Protein AF-A0A0S9MUI8-F1 (afdb_monomer_lite)

Foldseek 3Di:
DFPWAKKWAQDQDDQDPNGRIDIDTDGNVCVVVVVVVHIHRDHVVRRVVVVDPDPDPDDPPPPPPCDLVNLVVLCVVVVHDDDPVQDPVNSVVVSVVVVVD

Sequence (101 aa):
MDNATMLYRPGSMDMLHGFMVDWQIVDGHEVEAALADGWFLTPTEAAESLKVVPPVTEVPADDAPVTRVELETKAKELGMKFDGRTTDKKLGELIAAKLAG

Radius of gyration: 23.51 Å; chains: 1; bounding box: 56×21×60 Å

Structure (mmCIF, N/CA/C/O backbone):
data_AF-A0A0S9MUI8-F1
#
_entry.id   AF-A0A0S9MUI8-F1
#
loop_
_atom_site.group_PDB
_atom_site.id
_atom_site.type_symbol
_atom_site.label_atom_id
_atom_site.label_alt_id
_atom_site.label_comp_id
_atom_site.label_asym_id
_atom_site.label_entity_id
_atom_site.label_seq_id
_atom_site.pdbx_PDB_ins_code
_atom_site.Cartn_x
_atom_site.Cartn_y
_atom_site.Cartn_z
_atom_site.occupancy
_atom_site.B_iso_or_equiv
_atom_site.auth_seq_id
_atom_site.auth_comp_id
_atom_site.auth_asym_id
_atom_site.auth_atom_id
_atom_site.pdbx_PDB_model_num
ATOM 1 N N . MET A 1 1 ? 2.556 5.622 -30.721 1.00 51.31 1 MET A N 1
ATOM 2 C CA . MET A 1 1 ? 3.645 4.716 -30.331 1.00 51.31 1 MET A CA 1
ATOM 3 C C . MET A 1 1 ? 3.475 4.489 -28.853 1.00 51.31 1 MET A C 1
ATOM 5 O O . MET A 1 1 ? 3.588 5.454 -28.105 1.00 51.31 1 MET A O 1
ATOM 9 N N . ASP A 1 2 ? 3.112 3.282 -28.451 1.00 66.06 2 ASP A N 1
ATOM 10 C CA . ASP A 1 2 ? 3.208 2.893 -27.053 1.00 66.06 2 ASP A CA 1
ATOM 11 C C . ASP A 1 2 ? 4.688 2.956 -26.669 1.00 66.06 2 ASP A C 1
ATOM 13 O O . ASP A 1 2 ? 5.560 2.491 -27.407 1.00 66.06 2 ASP A O 1
ATOM 17 N N . ASN A 1 3 ? 4.994 3.672 -25.589 1.00 80.75 3 ASN A N 1
ATOM 18 C CA . ASN A 1 3 ? 6.372 3.801 -25.145 1.00 80.75 3 ASN A CA 1
ATOM 19 C C . ASN A 1 3 ? 6.769 2.475 -24.502 1.00 80.75 3 ASN A C 1
ATOM 21 O O . ASN A 1 3 ? 6.282 2.140 -23.420 1.00 80.75 3 ASN A O 1
ATOM 25 N N . ALA A 1 4 ? 7.639 1.733 -25.184 1.00 86.81 4 ALA A N 1
ATOM 26 C CA . ALA A 1 4 ? 8.249 0.537 -24.633 1.00 86.81 4 ALA A CA 1
ATOM 27 C C . ALA A 1 4 ? 8.926 0.884 -23.298 1.00 86.81 4 ALA A C 1
ATOM 29 O O . ALA A 1 4 ? 9.738 1.811 -23.220 1.00 86.81 4 ALA A O 1
ATOM 30 N N . THR A 1 5 ? 8.555 0.165 -22.245 1.00 90.12 5 THR A N 1
ATOM 31 C CA . THR A 1 5 ? 8.990 0.419 -20.873 1.00 90.12 5 THR A CA 1
ATOM 32 C C . THR A 1 5 ? 9.809 -0.763 -20.384 1.00 90.12 5 THR A C 1
ATOM 34 O O . THR A 1 5 ? 9.398 -1.916 -20.500 1.00 90.12 5 THR A O 1
ATOM 37 N N . MET A 1 6 ? 10.989 -0.464 -19.846 1.00 90.62 6 MET A N 1
ATOM 38 C CA . MET A 1 6 ? 11.862 -1.466 -19.248 1.00 90.62 6 MET A CA 1
ATOM 39 C C . MET A 1 6 ? 11.441 -1.716 -17.803 1.00 90.62 6 MET A C 1
ATOM 41 O O . MET A 1 6 ? 11.347 -0.779 -17.010 1.00 90.62 6 MET A O 1
ATOM 45 N N . LEU A 1 7 ? 11.197 -2.980 -17.485 1.00 90.94 7 LEU A N 1
ATOM 46 C CA . LEU A 1 7 ? 10.771 -3.460 -16.182 1.00 90.94 7 LEU A CA 1
ATOM 47 C C . LEU A 1 7 ? 11.800 -4.424 -15.606 1.00 90.94 7 LEU A C 1
ATOM 49 O O . LEU A 1 7 ? 12.530 -5.083 -16.344 1.00 90.94 7 LEU A O 1
ATOM 53 N N . TYR A 1 8 ? 11.824 -4.527 -14.282 1.00 90.94 8 TYR A N 1
ATOM 54 C CA . TYR A 1 8 ? 12.815 -5.279 -13.523 1.00 90.94 8 TYR A CA 1
ATOM 55 C C . TYR A 1 8 ? 12.133 -6.182 -12.502 1.00 90.94 8 TYR A C 1
ATOM 57 O O . TYR A 1 8 ? 11.126 -5.806 -11.914 1.00 90.94 8 TYR A O 1
ATOM 65 N N . ARG A 1 9 ? 12.688 -7.359 -12.243 1.00 87.75 9 ARG A N 1
ATOM 66 C CA . ARG A 1 9 ? 12.193 -8.315 -11.252 1.00 87.75 9 ARG A CA 1
ATOM 67 C C . ARG A 1 9 ? 13.363 -8.838 -10.428 1.00 87.75 9 ARG A C 1
ATOM 69 O O . ARG A 1 9 ? 14.457 -8.984 -10.963 1.00 87.75 9 ARG A O 1
ATOM 76 N N . PRO A 1 10 ? 13.181 -9.140 -9.137 1.00 82.81 10 PRO A N 1
ATOM 77 C CA . PRO A 1 10 ? 14.211 -9.840 -8.390 1.00 82.81 10 PRO A CA 1
ATOM 78 C C . PRO A 1 10 ? 14.524 -11.203 -9.002 1.00 82.81 10 PRO A C 1
ATOM 80 O O . PRO A 1 10 ? 13.636 -12.043 -9.158 1.00 82.81 10 PRO A O 1
ATOM 83 N N . GLY A 1 11 ? 15.797 -11.446 -9.283 1.00 77.94 11 GLY A N 1
ATOM 84 C CA . GLY A 1 11 ? 16.233 -12.728 -9.809 1.00 77.94 11 GLY A CA 1
ATOM 85 C C . GLY A 1 11 ? 17.744 -12.815 -9.931 1.00 77.94 11 GLY A C 1
ATOM 86 O O . GLY A 1 11 ? 18.462 -12.008 -9.357 1.00 77.94 11 GLY A O 1
ATOM 87 N N . SER A 1 12 ? 18.251 -13.873 -10.553 1.00 68.12 12 SER A N 1
ATOM 88 C CA . SER A 1 12 ? 19.690 -14.201 -10.537 1.00 68.12 12 SER A CA 1
ATOM 89 C C . SER A 1 12 ? 20.349 -14.086 -11.909 1.00 68.12 12 SER A C 1
ATOM 91 O O . SER A 1 12 ? 21.494 -14.507 -12.056 1.00 68.12 12 SER A O 1
ATOM 93 N N . MET A 1 13 ? 19.627 -13.580 -12.914 1.00 65.69 13 MET A N 1
ATOM 94 C CA . MET A 1 13 ? 20.056 -13.690 -14.305 1.00 65.69 13 MET A CA 1
ATOM 95 C C . MET A 1 13 ? 21.078 -12.623 -14.711 1.00 65.69 13 MET A C 1
ATOM 97 O O . MET A 1 13 ? 22.095 -12.971 -15.307 1.00 65.69 13 MET A O 1
ATOM 101 N N . ASP A 1 14 ? 20.869 -11.359 -14.330 1.00 69.19 14 ASP A N 1
ATOM 102 C CA . ASP A 1 14 ? 21.751 -10.247 -14.693 1.00 69.19 14 ASP A CA 1
ATOM 103 C C . ASP A 1 14 ? 22.123 -9.380 -13.482 1.00 69.19 14 ASP A C 1
ATOM 105 O O . ASP A 1 14 ? 21.326 -9.152 -12.572 1.00 69.19 14 ASP A O 1
ATOM 109 N N . MET A 1 15 ? 23.359 -8.870 -13.469 1.00 77.06 15 MET A N 1
ATOM 110 C CA . MET A 1 15 ? 23.821 -7.918 -12.456 1.00 77.06 15 MET A CA 1
ATOM 111 C C . MET A 1 15 ? 23.607 -6.489 -12.962 1.00 77.06 15 MET A C 1
ATOM 113 O O . MET A 1 15 ? 24.386 -5.982 -13.770 1.00 77.06 15 MET A O 1
ATOM 117 N N . LEU A 1 16 ? 22.578 -5.818 -12.446 1.00 74.94 16 LEU A N 1
ATOM 118 C CA . LEU A 1 16 ? 22.218 -4.451 -12.809 1.00 74.94 16 LEU A CA 1
ATOM 119 C C . LEU A 1 16 ? 22.316 -3.531 -11.588 1.00 74.94 16 LEU A C 1
ATOM 121 O O . LEU A 1 16 ? 21.720 -3.791 -10.547 1.00 74.94 16 LEU A O 1
ATOM 125 N N . HIS A 1 17 ? 23.095 -2.449 -11.694 1.00 71.50 17 HIS A N 1
ATOM 126 C CA . HIS A 1 17 ? 23.312 -1.493 -10.595 1.00 71.50 17 HIS A CA 1
ATOM 127 C C . HIS A 1 17 ? 23.786 -2.130 -9.266 1.00 71.50 17 HIS A C 1
ATOM 129 O O . HIS A 1 17 ? 23.526 -1.600 -8.190 1.00 71.50 17 HIS A O 1
ATOM 135 N N . GLY A 1 18 ? 24.509 -3.255 -9.334 1.00 75.19 18 GLY A N 1
ATOM 136 C CA . GLY A 1 18 ? 24.994 -3.985 -8.154 1.00 75.19 18 GLY A CA 1
ATOM 137 C C . GLY A 1 18 ? 23.962 -4.919 -7.511 1.00 75.19 18 GLY A C 1
ATOM 138 O O . GLY A 1 18 ? 24.258 -5.523 -6.481 1.00 75.19 18 GLY A O 1
ATOM 139 N N . PHE A 1 19 ? 22.788 -5.076 -8.125 1.00 76.56 19 PHE A N 1
ATOM 140 C CA . PHE A 1 19 ? 21.744 -6.007 -7.712 1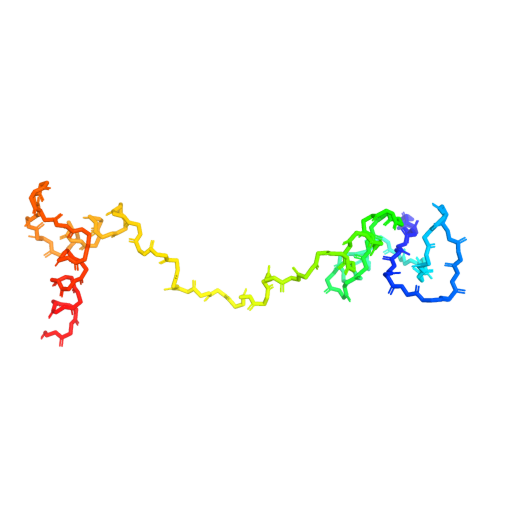.00 76.56 19 PHE A CA 1
ATOM 141 C C . PHE A 1 19 ? 21.556 -7.092 -8.771 1.00 76.56 19 PHE A C 1
ATOM 143 O O . PHE A 1 19 ? 21.678 -6.823 -9.964 1.00 76.56 19 PHE A O 1
ATOM 150 N N . MET A 1 20 ? 21.272 -8.321 -8.340 1.00 83.06 20 MET A N 1
ATOM 151 C CA . MET A 1 20 ? 20.858 -9.369 -9.269 1.00 83.06 20 MET A CA 1
ATOM 152 C C . MET A 1 20 ? 19.362 -9.201 -9.535 1.00 83.06 20 MET A C 1
ATOM 154 O O . MET A 1 20 ? 18.554 -9.262 -8.604 1.00 83.06 20 MET A O 1
ATOM 158 N N . VAL A 1 21 ? 19.017 -8.906 -10.784 1.00 85.56 21 VAL A N 1
ATOM 159 C CA . VAL A 1 21 ? 17.644 -8.680 -11.236 1.00 85.56 21 VAL A CA 1
ATOM 160 C C . VAL A 1 21 ? 17.463 -9.267 -12.632 1.00 85.56 21 VAL A C 1
ATOM 162 O O . VAL A 1 21 ? 18.386 -9.290 -13.442 1.00 85.56 21 VAL A O 1
ATOM 165 N N . ASP A 1 22 ? 16.258 -9.730 -12.916 1.00 88.81 22 ASP A N 1
ATOM 166 C CA . ASP A 1 22 ? 15.781 -10.011 -14.262 1.00 88.81 22 ASP A CA 1
ATOM 167 C C . ASP A 1 22 ? 15.181 -8.730 -14.856 1.00 88.81 22 ASP A C 1
ATOM 169 O O . ASP A 1 22 ? 14.650 -7.891 -14.126 1.00 88.81 22 ASP A O 1
ATOM 173 N N . TRP A 1 23 ? 15.260 -8.554 -16.174 1.00 88.81 23 TRP A N 1
ATOM 174 C CA . TRP A 1 23 ? 14.694 -7.396 -16.865 1.00 88.81 23 TRP A CA 1
ATOM 175 C C . TRP A 1 23 ? 13.923 -7.827 -18.112 1.00 88.81 23 TRP A C 1
ATOM 177 O O . TRP A 1 23 ? 14.273 -8.804 -18.770 1.00 88.81 23 TRP A O 1
ATOM 187 N N . GLN A 1 24 ? 12.866 -7.088 -18.439 1.00 90.38 24 GLN A N 1
ATOM 188 C CA . GLN A 1 24 ? 12.122 -7.251 -19.685 1.00 90.38 24 GLN A CA 1
ATOM 189 C C . GLN A 1 24 ? 11.658 -5.896 -20.216 1.00 90.38 24 GLN A C 1
ATOM 191 O O . GLN A 1 24 ? 11.535 -4.934 -19.462 1.00 90.38 24 GLN A O 1
ATOM 196 N N . ILE A 1 25 ? 11.391 -5.816 -21.517 1.00 91.25 25 ILE A N 1
ATOM 197 C CA . ILE A 1 25 ? 10.813 -4.629 -22.151 1.00 91.25 25 ILE A CA 1
ATOM 198 C C . ILE A 1 25 ? 9.406 -5.002 -22.597 1.00 91.25 25 ILE A C 1
ATOM 200 O O . ILE A 1 25 ? 9.244 -5.969 -23.336 1.00 91.25 25 ILE A O 1
ATOM 204 N N . VAL A 1 26 ? 8.417 -4.237 -22.146 1.00 89.94 26 VAL A N 1
ATOM 205 C CA . VAL A 1 26 ? 7.003 -4.429 -22.495 1.00 89.94 26 VAL A CA 1
ATOM 206 C C . VAL A 1 26 ? 6.432 -3.156 -23.103 1.00 89.94 26 VAL A C 1
ATOM 208 O O . VAL A 1 26 ? 6.972 -2.065 -22.893 1.00 89.94 26 VAL A O 1
ATOM 211 N N . ASP A 1 27 ? 5.341 -3.269 -23.852 1.00 90.00 27 ASP A N 1
ATOM 212 C CA . ASP A 1 27 ? 4.626 -2.095 -24.341 1.00 90.00 27 ASP A CA 1
ATOM 213 C C . ASP A 1 27 ? 3.912 -1.355 -23.198 1.00 90.00 27 ASP A C 1
ATOM 215 O O . ASP A 1 27 ? 3.601 -1.919 -22.149 1.00 90.00 27 ASP A O 1
ATOM 219 N N . GLY A 1 28 ? 3.630 -0.063 -23.394 1.00 84.31 28 GLY A N 1
ATOM 220 C CA . GLY A 1 28 ? 3.066 0.800 -22.348 1.00 84.31 28 GLY A CA 1
ATOM 221 C C . GLY A 1 28 ? 1.761 0.280 -21.727 1.00 84.31 28 GLY A C 1
ATOM 222 O O . GLY A 1 28 ? 1.541 0.458 -20.533 1.00 84.31 28 GLY A O 1
ATOM 223 N N . HIS A 1 29 ? 0.923 -0.406 -22.508 1.00 85.44 29 HIS A N 1
ATOM 224 C CA . HIS A 1 29 ? -0.329 -1.007 -22.034 1.00 85.44 29 HIS A CA 1
ATOM 225 C C . HIS A 1 29 ? -0.130 -2.314 -21.244 1.00 85.44 29 HIS A C 1
ATOM 227 O O . HIS A 1 29 ? -1.031 -2.743 -20.530 1.00 85.44 29 HIS A O 1
ATOM 233 N N . GLU A 1 30 ? 1.039 -2.945 -21.352 1.00 86.50 30 GLU A N 1
ATOM 234 C CA . GLU A 1 30 ? 1.390 -4.178 -20.637 1.00 86.50 30 GLU A CA 1
ATOM 235 C C . GLU A 1 30 ? 2.119 -3.895 -19.317 1.00 86.50 30 GLU A C 1
ATOM 237 O O . GLU A 1 30 ? 2.259 -4.789 -18.483 1.00 86.50 30 GLU A O 1
ATOM 242 N N . VAL A 1 31 ? 2.544 -2.645 -19.091 1.00 85.75 31 VAL A N 1
ATOM 243 C CA . VAL A 1 31 ? 3.245 -2.228 -17.869 1.00 85.75 31 VAL A CA 1
ATOM 244 C C . VAL A 1 31 ? 2.425 -2.538 -16.625 1.00 85.75 31 VAL A C 1
ATOM 246 O O . VAL A 1 31 ? 2.958 -3.111 -15.685 1.00 85.75 31 VAL A O 1
ATOM 249 N N . GLU A 1 32 ? 1.131 -2.220 -16.611 1.00 84.81 32 GLU A N 1
ATOM 250 C CA . GLU A 1 32 ? 0.272 -2.467 -15.444 1.00 84.81 32 GLU A CA 1
ATOM 251 C C . GLU A 1 32 ? 0.113 -3.964 -15.148 1.00 84.81 32 GLU A C 1
ATOM 253 O O . GLU A 1 32 ? 0.159 -4.378 -13.989 1.00 84.81 32 GLU A O 1
ATOM 258 N N . ALA A 1 33 ? -0.014 -4.787 -16.193 1.00 86.38 33 ALA A N 1
ATOM 259 C CA . ALA A 1 33 ? -0.098 -6.238 -16.055 1.00 86.38 33 ALA A CA 1
ATOM 260 C C . ALA A 1 33 ? 1.216 -6.827 -15.522 1.00 86.38 33 ALA A C 1
ATOM 262 O O . ALA A 1 33 ? 1.201 -7.676 -14.633 1.00 86.38 33 ALA A O 1
ATOM 263 N N . ALA A 1 34 ? 2.356 -6.341 -16.014 1.00 86.75 34 ALA A N 1
ATOM 264 C CA . ALA A 1 34 ? 3.664 -6.767 -15.538 1.00 86.75 34 ALA A CA 1
ATOM 265 C C . ALA A 1 34 ? 3.940 -6.281 -14.103 1.00 86.75 34 ALA A C 1
ATOM 267 O O . ALA A 1 34 ? 4.434 -7.050 -13.283 1.00 86.75 34 ALA A O 1
ATOM 268 N N . LEU A 1 35 ? 3.556 -5.053 -13.744 1.00 85.44 35 LEU A N 1
ATOM 269 C CA . LEU A 1 35 ? 3.621 -4.574 -12.359 1.00 85.44 35 LEU A CA 1
ATOM 270 C C . LEU A 1 35 ? 2.788 -5.464 -11.418 1.00 85.44 35 LEU A C 1
ATOM 272 O O . LEU A 1 35 ? 3.245 -5.801 -10.327 1.00 85.44 35 LEU A O 1
ATOM 276 N N . ALA A 1 36 ? 1.609 -5.918 -11.858 1.00 83.38 36 ALA A N 1
ATOM 277 C CA . ALA A 1 36 ? 0.781 -6.866 -11.108 1.00 83.38 36 ALA A CA 1
ATOM 278 C C . ALA A 1 36 ? 1.386 -8.285 -11.015 1.00 83.38 36 ALA A C 1
ATOM 280 O O . ALA A 1 36 ? 1.148 -8.982 -10.030 1.00 83.38 36 ALA A O 1
ATOM 281 N N . ASP A 1 37 ? 2.194 -8.706 -11.995 1.00 82.00 37 ASP A N 1
ATOM 282 C CA . ASP A 1 37 ? 2.942 -9.980 -11.989 1.00 82.00 37 ASP A CA 1
ATOM 283 C C . ASP A 1 37 ? 4.206 -9.938 -11.091 1.00 82.00 37 ASP A C 1
ATOM 285 O O . ASP A 1 37 ? 4.900 -10.943 -10.909 1.00 82.00 37 ASP A O 1
ATOM 289 N N . GLY A 1 38 ? 4.496 -8.784 -10.477 1.00 84.62 38 GLY A N 1
ATOM 290 C CA . GLY A 1 38 ? 5.639 -8.589 -9.579 1.00 84.62 38 GLY A CA 1
ATOM 291 C C . GLY A 1 38 ? 6.888 -8.046 -10.272 1.00 84.62 38 GLY A C 1
ATOM 292 O O . GLY A 1 38 ? 8.006 -8.275 -9.801 1.00 84.62 38 GLY A O 1
ATOM 293 N N . TRP A 1 39 ? 6.711 -7.350 -11.394 1.00 90.44 39 TRP A N 1
ATOM 294 C CA . TRP A 1 39 ? 7.753 -6.533 -12.008 1.00 90.44 39 TRP A CA 1
ATOM 295 C C . TRP A 1 39 ? 7.731 -5.107 -11.445 1.00 90.44 39 TRP A C 1
ATOM 297 O O . TRP A 1 39 ? 6.746 -4.658 -10.871 1.00 90.44 39 TRP A O 1
ATOM 307 N N . PHE A 1 40 ? 8.830 -4.381 -11.617 1.00 89.88 40 PHE A N 1
ATOM 308 C CA . PHE A 1 40 ? 9.066 -3.048 -11.068 1.00 89.88 40 PHE A CA 1
ATOM 309 C C . PHE A 1 40 ? 9.621 -2.110 -12.136 1.00 89.88 40 PHE A C 1
ATOM 311 O O . PHE A 1 40 ? 10.257 -2.550 -13.091 1.00 89.88 40 PHE A O 1
ATOM 318 N N . LEU A 1 41 ? 9.429 -0.802 -11.959 1.00 88.94 41 LEU A N 1
ATOM 319 C CA . LEU A 1 41 ? 9.946 0.222 -12.877 1.00 88.94 41 LEU A CA 1
ATOM 320 C C . LEU A 1 41 ? 11.431 0.529 -12.661 1.00 88.94 41 LEU A C 1
ATOM 322 O O . LEU A 1 41 ? 12.056 1.153 -13.518 1.00 88.94 41 LEU A O 1
ATOM 326 N N . THR A 1 42 ? 12.009 0.109 -11.533 1.00 87.62 42 THR A N 1
ATOM 327 C CA . THR A 1 42 ? 13.427 0.319 -11.237 1.00 87.62 42 THR A CA 1
ATOM 328 C C . THR A 1 42 ? 14.093 -0.941 -10.673 1.00 87.62 42 THR A C 1
ATOM 330 O O . THR A 1 42 ? 13.459 -1.719 -9.954 1.00 87.62 42 THR A O 1
ATOM 333 N N . PRO A 1 43 ? 15.395 -1.153 -10.951 1.00 82.88 43 PRO A N 1
ATOM 334 C CA . PRO A 1 43 ? 16.131 -2.304 -10.429 1.00 82.88 43 PRO A CA 1
ATOM 335 C C . PRO A 1 43 ? 16.293 -2.248 -8.903 1.00 82.88 43 PRO A C 1
ATOM 337 O O . PRO A 1 43 ? 16.357 -3.289 -8.253 1.00 82.88 43 PRO A O 1
ATOM 340 N N . THR A 1 44 ? 16.320 -1.046 -8.316 1.00 83.19 44 THR A N 1
ATOM 341 C CA . THR A 1 44 ? 16.368 -0.860 -6.860 1.00 83.19 44 THR A CA 1
ATOM 342 C C . THR A 1 44 ? 15.092 -1.375 -6.200 1.00 83.19 44 THR A C 1
ATOM 344 O O . THR A 1 44 ? 15.185 -2.158 -5.261 1.00 83.19 44 THR A O 1
ATOM 347 N N . GLU A 1 45 ? 13.912 -1.000 -6.710 1.00 81.50 45 GLU A N 1
ATOM 348 C CA . GLU A 1 45 ? 12.627 -1.494 -6.188 1.00 81.50 45 GLU A CA 1
ATOM 349 C C . GLU A 1 45 ? 12.513 -3.017 -6.316 1.00 81.50 45 GLU A C 1
ATOM 351 O O . GLU A 1 45 ? 12.120 -3.688 -5.362 1.00 81.50 45 GLU A O 1
ATOM 356 N N . ALA A 1 46 ? 12.954 -3.578 -7.448 1.00 84.00 46 ALA A N 1
ATOM 357 C CA . ALA A 1 46 ? 12.995 -5.024 -7.648 1.00 84.00 46 ALA A CA 1
ATOM 358 C C . ALA A 1 46 ? 13.872 -5.739 -6.607 1.00 84.00 46 ALA A C 1
ATOM 360 O O . ALA A 1 46 ? 13.461 -6.743 -6.024 1.00 84.00 46 ALA A O 1
ATOM 361 N N . ALA A 1 47 ? 15.067 -5.214 -6.335 1.00 77.94 47 ALA A N 1
ATOM 362 C CA . ALA A 1 47 ? 15.985 -5.790 -5.357 1.00 77.94 47 ALA A CA 1
ATOM 363 C C . ALA A 1 47 ? 15.502 -5.620 -3.905 1.00 77.94 47 ALA A C 1
ATOM 365 O O . ALA A 1 47 ? 15.696 -6.509 -3.072 1.00 77.94 47 ALA A O 1
ATOM 366 N N . GLU A 1 48 ? 14.862 -4.493 -3.589 1.00 77.50 48 GLU A N 1
ATOM 367 C CA . GLU A 1 48 ? 14.269 -4.229 -2.274 1.00 77.50 48 GLU A CA 1
ATOM 368 C C . GLU A 1 48 ? 13.058 -5.132 -2.024 1.00 77.50 48 GLU A C 1
ATOM 370 O O . GLU A 1 48 ? 12.875 -5.597 -0.901 1.00 77.50 48 GLU A O 1
ATOM 375 N N . SER A 1 49 ? 12.299 -5.495 -3.063 1.00 71.62 49 SER A N 1
ATOM 376 C CA . SER A 1 49 ? 11.177 -6.431 -2.941 1.00 71.62 49 SER A CA 1
ATOM 377 C C . SER A 1 49 ? 11.581 -7.834 -2.460 1.00 71.62 49 SER A C 1
ATOM 379 O O . SER A 1 49 ? 10.724 -8.558 -1.965 1.00 71.62 49 SER A O 1
ATOM 381 N N . LEU A 1 50 ? 12.858 -8.235 -2.557 1.00 62.72 50 LEU A N 1
ATOM 382 C CA . LEU A 1 50 ? 13.364 -9.463 -1.913 1.00 62.72 50 LEU A CA 1
ATOM 383 C C . LEU A 1 50 ? 13.646 -9.287 -0.419 1.00 62.72 50 LEU A C 1
ATOM 385 O O . LEU A 1 50 ? 13.625 -10.261 0.331 1.00 62.72 50 LEU A O 1
ATOM 389 N N . LYS A 1 51 ? 13.967 -8.065 0.015 1.00 60.03 51 LYS A N 1
ATOM 390 C CA . LYS A 1 51 ? 14.203 -7.742 1.430 1.00 60.03 51 LYS A CA 1
ATOM 391 C C . LYS A 1 51 ? 12.899 -7.483 2.171 1.00 60.03 51 LYS A C 1
ATOM 393 O O . LYS A 1 51 ? 12.826 -7.705 3.379 1.00 60.03 51 LYS A O 1
ATOM 398 N N . VAL A 1 52 ? 11.880 -7.027 1.452 1.00 49.66 52 VAL A N 1
ATOM 399 C CA . VAL A 1 52 ? 10.533 -6.849 1.972 1.00 49.66 52 VAL A CA 1
ATOM 400 C C . VAL A 1 52 ? 9.797 -8.175 1.818 1.00 49.66 52 VAL A C 1
ATOM 402 O O . VAL A 1 52 ? 9.195 -8.460 0.791 1.00 49.66 52 VAL A O 1
ATOM 405 N N . VAL A 1 53 ? 9.846 -9.005 2.861 1.00 46.91 53 VAL A N 1
ATOM 406 C CA . VAL A 1 53 ? 8.798 -10.006 3.086 1.00 46.91 53 VAL A CA 1
ATOM 407 C C . VAL A 1 53 ? 7.444 -9.299 2.936 1.00 46.91 53 VAL A C 1
ATOM 409 O O . VAL A 1 53 ? 7.199 -8.338 3.666 1.00 46.91 53 VAL A O 1
ATOM 412 N N . PRO A 1 54 ? 6.562 -9.686 2.006 1.00 45.75 54 PRO A N 1
ATOM 413 C CA . PRO A 1 54 ? 5.218 -9.145 2.018 1.00 45.75 54 PRO A CA 1
ATOM 414 C C . PRO A 1 54 ? 4.473 -9.814 3.185 1.00 45.75 54 PRO A C 1
ATOM 416 O O . PRO A 1 54 ? 4.300 -11.030 3.179 1.00 45.75 54 PRO A O 1
ATOM 419 N N . PRO A 1 55 ? 3.930 -9.089 4.168 1.00 50.59 55 PRO A N 1
ATOM 420 C CA . PRO A 1 55 ? 2.494 -9.074 4.286 1.00 50.59 55 PRO A CA 1
ATOM 421 C C . PRO A 1 55 ? 2.053 -8.060 3.228 1.00 50.59 55 PRO A C 1
ATOM 423 O O . PRO A 1 55 ? 2.393 -6.887 3.281 1.00 50.59 55 PRO A O 1
ATOM 426 N N . VAL A 1 56 ? 1.442 -8.471 2.133 1.00 46.59 56 VAL A N 1
ATOM 427 C CA . VAL A 1 56 ? -0.013 -8.489 2.097 1.00 46.59 56 VAL A CA 1
ATOM 428 C C . VAL A 1 56 ? -0.380 -9.278 0.844 1.00 46.59 56 VAL A C 1
ATOM 430 O O . VAL A 1 56 ? -0.475 -8.770 -0.267 1.00 46.59 56 VAL A O 1
ATOM 433 N N . THR A 1 57 ? -0.552 -10.582 1.031 1.00 44.84 57 THR A N 1
ATOM 434 C CA . THR A 1 57 ? -1.723 -11.237 0.458 1.00 44.84 57 THR A CA 1
ATOM 435 C C . THR A 1 57 ? -2.829 -11.066 1.488 1.00 44.84 57 THR A C 1
ATOM 437 O O . THR A 1 57 ? -3.103 -11.953 2.283 1.00 44.84 57 THR A O 1
ATOM 440 N N . GLU A 1 58 ? -3.418 -9.885 1.520 1.00 43.69 58 GLU A N 1
ATOM 441 C CA . GLU A 1 58 ? -4.778 -9.724 2.004 1.00 43.69 58 GLU A CA 1
ATOM 442 C C . GLU A 1 58 ? -5.519 -9.327 0.725 1.00 43.69 58 GLU A C 1
ATOM 444 O O . GLU A 1 58 ? -5.321 -8.251 0.173 1.00 43.69 58 GLU A O 1
ATOM 449 N N . VAL A 1 59 ? -6.243 -10.248 0.077 1.00 46.78 59 VAL A N 1
ATOM 450 C CA . VAL A 1 59 ? -7.711 -10.332 0.225 1.00 46.78 59 VAL A CA 1
ATOM 451 C C . VAL A 1 59 ? -8.268 -9.093 0.935 1.00 46.78 59 VAL A C 1
ATOM 453 O O . VAL A 1 59 ? -7.728 -8.743 1.974 1.00 46.78 59 VAL A O 1
ATOM 456 N N . PRO A 1 60 ? -9.319 -8.405 0.460 1.00 43.16 60 PRO A N 1
ATOM 457 C CA . PRO A 1 60 ? -9.995 -7.443 1.322 1.00 43.16 60 PRO A CA 1
ATOM 458 C C . PRO A 1 60 ? -10.481 -8.204 2.564 1.00 43.16 60 PRO A C 1
ATOM 460 O O . PRO A 1 60 ? -11.543 -8.821 2.560 1.00 43.16 60 PRO A O 1
ATOM 463 N N . ALA A 1 61 ? -9.647 -8.251 3.599 1.00 46.34 61 ALA A N 1
ATOM 464 C CA . ALA A 1 61 ? -10.025 -8.688 4.903 1.00 46.34 61 ALA A CA 1
ATOM 465 C C . ALA A 1 61 ? -10.799 -7.499 5.424 1.00 46.34 61 ALA A C 1
ATOM 467 O O . ALA A 1 61 ? -10.263 -6.460 5.810 1.00 46.34 61 ALA A O 1
ATOM 468 N N . ASP A 1 62 ? -12.102 -7.696 5.421 1.00 48.62 62 ASP A N 1
ATOM 469 C CA . ASP A 1 62 ? -13.091 -7.034 6.256 1.00 48.62 62 ASP A CA 1
ATOM 470 C C . ASP A 1 62 ? -12.779 -7.233 7.770 1.00 48.62 62 ASP A C 1
ATOM 472 O O . ASP A 1 62 ? -13.674 -7.338 8.598 1.00 48.62 62 ASP A O 1
ATOM 476 N N . ASP A 1 63 ? -11.494 -7.327 8.134 1.00 49.34 63 ASP A N 1
ATOM 477 C CA . ASP A 1 63 ? -10.927 -7.565 9.463 1.00 49.34 63 ASP A CA 1
ATOM 478 C C . ASP A 1 63 ? -9.882 -6.479 9.788 1.00 49.34 63 ASP A C 1
ATOM 480 O O . ASP A 1 63 ? -8.950 -6.666 10.568 1.00 49.34 63 ASP A O 1
ATOM 484 N N . ALA A 1 64 ? -10.041 -5.282 9.208 1.00 52.62 64 ALA A N 1
ATOM 485 C CA . ALA A 1 64 ? -9.473 -4.095 9.833 1.00 52.62 64 ALA A CA 1
ATOM 486 C C . ALA A 1 64 ? -9.968 -4.072 11.291 1.00 52.62 64 ALA A C 1
ATOM 488 O O . ALA A 1 64 ? -11.162 -4.310 11.507 1.00 52.62 64 ALA A O 1
ATOM 489 N N . PRO A 1 65 ? -9.107 -3.791 12.295 1.00 53.31 65 PRO A N 1
ATOM 490 C CA . PRO A 1 65 ? -9.543 -3.692 13.679 1.00 53.31 65 PRO A CA 1
ATOM 491 C C . PRO A 1 65 ? -10.629 -2.636 13.699 1.00 53.31 65 PRO A C 1
ATOM 493 O O . PRO A 1 65 ? -10.332 -1.458 13.503 1.00 53.31 65 PRO A O 1
ATOM 496 N N . VAL A 1 66 ? -11.878 -3.093 13.819 1.00 62.72 66 VAL A N 1
ATOM 497 C CA . VAL A 1 66 ? -13.070 -2.281 13.628 1.00 62.72 66 VAL A CA 1
ATOM 498 C C . VAL A 1 66 ? -12.865 -1.010 14.440 1.00 62.72 66 VAL A C 1
ATOM 500 O O . VAL A 1 66 ? -12.801 -1.027 15.674 1.00 62.72 66 VAL A O 1
ATOM 503 N N . THR A 1 67 ? -12.581 0.079 13.721 1.00 72.81 67 THR A N 1
ATOM 504 C CA . THR A 1 67 ? -12.112 1.283 14.392 1.00 72.81 67 THR A CA 1
ATOM 505 C C . THR A 1 67 ? -13.278 1.799 15.213 1.00 72.81 67 THR A C 1
ATOM 507 O O . THR A 1 67 ? -14.442 1.582 14.871 1.00 72.81 67 THR A O 1
ATOM 510 N N . ARG A 1 68 ? -12.9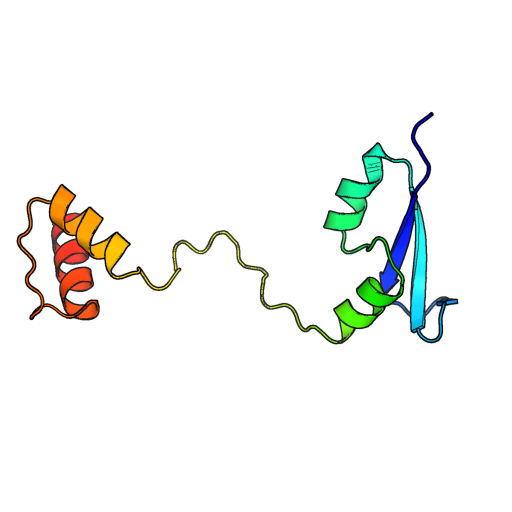98 2.465 16.333 1.00 80.12 68 ARG A N 1
ATOM 511 C CA . ARG A 1 68 ? -14.064 2.989 17.194 1.00 80.12 68 ARG A CA 1
ATOM 512 C C . ARG A 1 68 ? -15.110 3.780 16.386 1.00 80.12 68 ARG A C 1
ATOM 514 O O . ARG A 1 68 ? -16.292 3.586 16.622 1.00 80.12 68 ARG A O 1
ATOM 521 N N . VAL A 1 69 ? -14.693 4.521 15.360 1.00 81.31 69 VAL A N 1
ATOM 522 C CA . VAL A 1 69 ? -15.578 5.258 14.439 1.00 81.31 69 VAL A CA 1
ATOM 523 C C . VAL A 1 69 ? -16.564 4.343 13.695 1.00 81.31 69 VAL A C 1
ATOM 525 O O . VAL A 1 69 ? -17.750 4.665 13.594 1.00 81.31 69 VAL A O 1
ATOM 528 N N . GLU A 1 70 ? -16.107 3.183 13.221 1.00 81.50 70 GLU A N 1
ATOM 529 C CA . GLU A 1 70 ? -16.944 2.184 12.540 1.00 81.50 70 GLU A CA 1
ATOM 530 C C . GLU A 1 70 ? -17.978 1.575 13.502 1.00 81.50 70 GLU A C 1
ATOM 532 O O . GLU A 1 70 ? -19.152 1.427 13.155 1.00 81.50 70 GLU A O 1
ATOM 537 N N . LEU A 1 71 ? -17.575 1.280 14.745 1.00 84.94 71 LEU A N 1
ATOM 538 C CA . LEU A 1 71 ? -18.491 0.812 15.794 1.00 84.94 71 LEU A CA 1
ATOM 539 C C . LEU A 1 71 ? -19.538 1.864 16.146 1.00 84.94 71 LEU A C 1
ATOM 541 O O . LEU A 1 71 ? -20.717 1.552 16.274 1.00 84.94 71 LEU A O 1
ATOM 545 N N . GLU A 1 72 ? -19.117 3.111 16.319 1.00 85.44 72 GLU A N 1
ATOM 546 C CA . GLU A 1 72 ? -19.999 4.220 16.676 1.00 85.44 72 GLU A CA 1
ATOM 547 C C . GLU A 1 72 ? -21.031 4.484 15.581 1.00 85.44 72 GLU A C 1
ATOM 549 O O . GLU A 1 72 ? -22.202 4.730 15.876 1.00 85.44 72 GLU A O 1
ATOM 554 N N . THR A 1 73 ? -20.611 4.373 14.322 1.00 87.12 73 THR A N 1
ATOM 555 C CA . THR A 1 73 ? -21.487 4.515 13.159 1.00 87.12 73 THR A CA 1
ATOM 556 C C . THR A 1 73 ? -22.525 3.398 13.144 1.00 87.12 73 THR A C 1
ATOM 558 O O . THR A 1 73 ? -23.719 3.695 13.211 1.00 87.12 73 THR A O 1
ATOM 561 N N . LYS A 1 74 ? -22.098 2.127 13.213 1.00 85.94 74 LYS A N 1
ATOM 562 C CA . LYS A 1 74 ? -23.014 0.974 13.270 1.00 85.94 74 LYS A CA 1
ATOM 563 C C . LYS A 1 74 ? -23.956 1.045 14.478 1.00 85.94 74 LYS A C 1
ATOM 565 O O . LYS A 1 74 ? -25.150 0.794 14.351 1.00 85.94 74 LYS A O 1
ATOM 570 N N . ALA A 1 75 ? -23.461 1.434 15.653 1.00 88.31 75 ALA A N 1
ATOM 571 C CA . ALA A 1 75 ? -24.283 1.599 16.850 1.00 88.31 75 ALA A CA 1
ATOM 572 C C . ALA A 1 75 ? -25.330 2.710 16.685 1.00 88.31 75 ALA A C 1
ATOM 574 O O . ALA A 1 75 ? -26.489 2.522 17.057 1.00 88.31 75 ALA A O 1
ATOM 575 N N . LYS A 1 76 ? -24.947 3.852 16.106 1.00 86.81 76 LYS A N 1
ATOM 576 C CA . LYS A 1 76 ? -25.858 4.967 15.830 1.00 86.81 76 LYS A CA 1
ATOM 577 C C . LYS A 1 76 ? -26.922 4.585 14.801 1.00 86.81 76 LYS A C 1
ATOM 579 O O . LYS A 1 76 ? -28.085 4.928 15.003 1.00 86.81 76 LYS A O 1
ATOM 584 N N . GLU A 1 77 ? -26.549 3.857 13.750 1.00 87.62 77 GLU A N 1
ATOM 585 C CA . GLU A 1 77 ? -27.491 3.313 12.762 1.00 87.62 77 GLU A CA 1
ATOM 586 C C . GLU A 1 77 ? -28.486 2.337 13.400 1.00 87.62 77 GLU A C 1
ATOM 588 O O . GLU A 1 77 ? -29.682 2.397 13.123 1.00 87.62 77 GLU A O 1
ATOM 593 N N . LEU A 1 78 ? -28.026 1.511 14.343 1.00 86.94 78 LEU A N 1
ATOM 594 C CA . LEU A 1 78 ? -28.869 0.605 15.130 1.00 86.94 78 LEU A CA 1
ATOM 595 C C . LEU A 1 78 ? -29.679 1.318 16.236 1.00 86.94 78 LEU A C 1
ATOM 597 O O . LEU A 1 78 ? -30.370 0.659 17.018 1.00 86.94 78 LEU A O 1
ATOM 601 N N . GLY A 1 79 ? -29.592 2.650 16.345 1.00 86.38 79 GLY A N 1
ATOM 602 C CA . GLY A 1 79 ? -30.285 3.438 17.368 1.00 86.38 79 GLY A CA 1
ATOM 603 C C . GLY A 1 79 ? -29.797 3.169 18.795 1.00 86.38 79 GLY A C 1
ATOM 604 O O . GLY A 1 79 ? -30.515 3.427 19.765 1.00 86.38 79 GLY A O 1
ATOM 605 N N . MET A 1 80 ? -28.587 2.630 18.946 1.00 83.94 80 MET A N 1
ATOM 606 C CA . MET A 1 80 ? -27.976 2.356 20.238 1.00 83.94 80 MET A CA 1
ATOM 607 C C . MET A 1 80 ? -27.328 3.604 20.817 1.00 83.94 80 MET A C 1
ATOM 609 O O . MET A 1 80 ? -26.590 4.325 20.149 1.00 83.94 80 MET A O 1
ATOM 613 N N . LYS A 1 81 ? -27.540 3.813 22.115 1.00 81.38 81 LYS A N 1
ATOM 614 C CA . LYS A 1 81 ? -26.767 4.785 22.882 1.00 81.38 81 LYS A CA 1
ATOM 615 C C . LYS A 1 81 ? -25.505 4.104 23.387 1.00 81.38 81 LYS A C 1
ATOM 617 O O . LYS A 1 81 ? -25.590 3.159 24.167 1.00 81.38 81 LYS A O 1
ATOM 622 N N . PHE A 1 82 ? -24.360 4.608 22.963 1.00 80.50 82 PHE A N 1
ATOM 623 C CA . PHE A 1 82 ? -23.071 4.288 23.551 1.00 80.50 82 PHE A CA 1
ATOM 624 C C . PHE A 1 82 ? -22.534 5.546 24.239 1.00 80.50 82 PHE A C 1
ATOM 626 O O . PHE A 1 82 ? -22.785 6.668 23.805 1.00 80.50 82 PHE A O 1
ATOM 633 N N . ASP A 1 83 ? -21.843 5.351 25.353 1.00 81.94 83 ASP A N 1
ATOM 634 C CA . ASP A 1 83 ? -21.187 6.416 26.115 1.00 81.94 83 ASP A CA 1
ATOM 635 C C . ASP A 1 83 ? -19.675 6.158 26.140 1.00 81.94 83 ASP A C 1
ATOM 637 O O . ASP A 1 83 ? -19.258 5.016 25.933 1.00 81.94 83 ASP A O 1
ATOM 641 N N . GLY A 1 84 ? -18.849 7.166 26.446 1.00 75.75 84 GLY A N 1
ATOM 642 C CA . GLY A 1 84 ? -17.385 7.030 26.544 1.00 75.75 84 GLY A CA 1
ATOM 643 C C . GLY A 1 84 ? -16.906 5.984 27.563 1.00 75.75 84 GLY A C 1
ATOM 644 O O . GLY A 1 84 ? -15.758 5.546 27.514 1.00 75.75 84 GLY A O 1
ATOM 645 N N . ARG A 1 85 ? -17.796 5.527 28.454 1.00 78.06 85 ARG A N 1
ATOM 646 C CA . ARG A 1 85 ? -17.598 4.368 29.344 1.00 78.06 85 ARG A CA 1
ATOM 647 C C . ARG A 1 85 ? -17.641 3.007 28.638 1.00 78.06 85 ARG A C 1
ATOM 649 O O . ARG A 1 85 ? -17.269 2.000 29.236 1.00 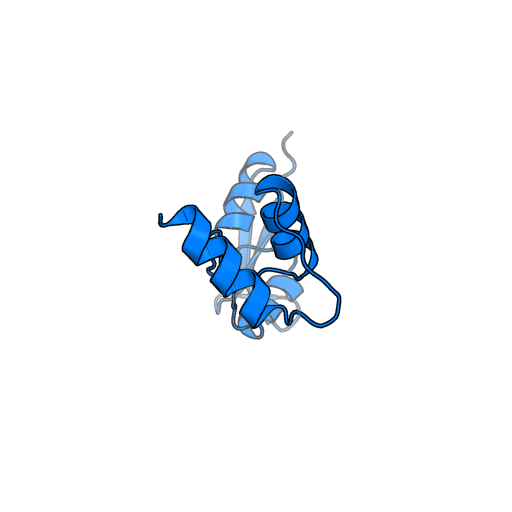78.06 85 ARG A O 1
ATOM 656 N N . THR A 1 86 ? -18.109 2.965 27.395 1.00 84.69 86 THR A N 1
ATOM 657 C CA . THR A 1 86 ? -18.204 1.754 26.576 1.00 84.69 86 THR A CA 1
ATOM 658 C C . THR A 1 86 ? -16.889 1.582 25.830 1.00 84.69 86 THR A C 1
ATOM 660 O O . THR A 1 86 ? -16.527 2.382 24.963 1.00 84.69 86 THR A O 1
ATOM 663 N N . THR A 1 87 ? -16.139 0.545 26.188 1.00 81.56 87 THR A N 1
ATOM 664 C CA . THR A 1 87 ? -14.940 0.174 25.438 1.00 81.56 87 THR A CA 1
ATOM 665 C C . THR A 1 87 ? -15.335 -0.307 24.047 1.00 81.56 87 THR A C 1
ATOM 667 O O . THR A 1 87 ? -16.412 -0.868 23.854 1.00 81.56 87 THR A O 1
ATOM 670 N N . ASP A 1 88 ? -14.454 -0.080 23.084 1.00 82.81 88 ASP A N 1
ATOM 671 C CA . ASP A 1 88 ? -14.501 -0.624 21.723 1.00 82.81 88 ASP A CA 1
ATOM 672 C C . ASP A 1 88 ? -14.922 -2.105 21.709 1.00 82.81 88 ASP A C 1
ATOM 674 O O . ASP A 1 88 ? -15.922 -2.452 21.082 1.00 82.81 88 ASP A O 1
ATOM 678 N N . LYS A 1 89 ? -14.274 -2.951 22.518 1.00 81.56 89 LYS A N 1
ATOM 679 C CA . LYS A 1 89 ? -14.660 -4.356 22.702 1.00 81.56 89 LYS A CA 1
ATOM 680 C C . LYS A 1 89 ? -16.140 -4.537 23.065 1.00 81.56 89 LYS A C 1
ATOM 682 O O . LYS A 1 89 ? -16.841 -5.312 22.421 1.00 81.56 89 LYS A O 1
ATOM 687 N N . LYS A 1 90 ? -16.631 -3.806 24.072 1.00 84.50 90 LYS A N 1
ATOM 688 C CA . LYS A 1 90 ? -18.017 -3.928 24.549 1.00 84.50 90 LYS A CA 1
ATOM 689 C C . LYS A 1 90 ? -19.023 -3.410 23.521 1.00 84.50 90 LYS A C 1
ATOM 691 O O . LYS A 1 90 ? -20.111 -3.965 23.391 1.00 84.50 90 LYS A O 1
ATOM 696 N N . LEU A 1 91 ? -18.661 -2.351 22.800 1.00 86.69 91 LEU A N 1
ATOM 697 C CA . LEU A 1 91 ? -19.482 -1.766 21.748 1.00 86.69 91 LEU A CA 1
ATOM 698 C C . LEU A 1 91 ? -19.625 -2.735 20.562 1.00 86.69 91 LEU A C 1
ATOM 700 O O . LEU A 1 91 ? -20.739 -2.942 20.089 1.00 86.69 91 LEU A O 1
ATOM 704 N N . GLY A 1 92 ? -18.538 -3.403 20.160 1.00 86.62 92 GLY A N 1
ATOM 705 C CA . GLY A 1 92 ? -18.559 -4.451 19.134 1.00 86.62 92 GLY A CA 1
ATOM 706 C C . GLY A 1 92 ? -19.440 -5.641 19.502 1.00 86.62 92 GLY A C 1
ATOM 707 O O . GLY A 1 92 ? -20.271 -6.055 18.697 1.00 86.62 92 GLY A O 1
ATOM 708 N N . GLU A 1 93 ? -19.335 -6.139 20.739 1.00 87.50 93 GLU A N 1
ATOM 709 C CA . GLU A 1 93 ? -20.188 -7.230 21.235 1.00 87.50 93 GLU A CA 1
ATOM 710 C C . GLU A 1 93 ? -21.684 -6.871 21.183 1.00 87.50 93 GLU A C 1
ATOM 712 O O . GLU A 1 93 ? -22.507 -7.696 20.789 1.00 87.50 93 GLU A O 1
ATOM 717 N N . LEU A 1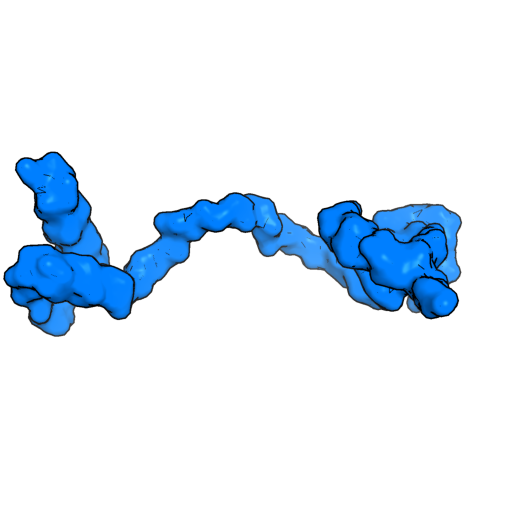 94 ? -22.049 -5.638 21.555 1.00 85.69 94 LEU A N 1
ATOM 718 C CA . LEU A 1 94 ? -23.441 -5.171 21.538 1.00 85.69 94 LEU A CA 1
ATOM 719 C C . LEU A 1 94 ? -23.996 -5.045 20.116 1.00 85.69 94 LEU A C 1
ATOM 721 O O . LEU A 1 94 ? -25.137 -5.439 19.872 1.00 85.69 94 LEU A O 1
ATOM 725 N N . ILE A 1 95 ? -23.194 -4.517 19.190 1.00 87.38 95 ILE A N 1
ATOM 726 C CA . ILE A 1 95 ? -23.559 -4.397 17.774 1.00 87.38 95 ILE A CA 1
ATOM 727 C C . ILE A 1 95 ? -23.746 -5.788 17.167 1.00 87.38 95 ILE A C 1
ATOM 729 O O . ILE A 1 95 ? -24.781 -6.049 16.559 1.00 87.38 95 ILE A O 1
ATOM 733 N N . ALA A 1 96 ? -22.797 -6.702 17.389 1.00 86.12 96 ALA A N 1
ATOM 734 C CA . ALA A 1 96 ? -22.876 -8.072 16.890 1.00 86.12 96 ALA A CA 1
ATOM 735 C C . ALA A 1 96 ? -24.103 -8.815 17.445 1.00 86.12 96 ALA A C 1
ATOM 737 O O . ALA A 1 96 ? -24.844 -9.433 16.684 1.00 86.12 96 ALA A O 1
ATOM 738 N N . ALA A 1 97 ? -24.378 -8.689 18.748 1.00 86.06 97 ALA A N 1
ATOM 739 C CA . ALA A 1 97 ? -25.549 -9.298 19.382 1.00 86.06 97 ALA A CA 1
ATOM 740 C C . ALA A 1 97 ? -26.883 -8.789 18.811 1.00 86.06 97 ALA A C 1
ATOM 742 O O . ALA A 1 97 ? -27.872 -9.513 18.826 1.00 86.06 97 ALA A O 1
ATOM 743 N N . LYS A 1 98 ? -26.920 -7.551 18.311 1.00 85.94 98 LYS A N 1
ATOM 744 C CA . LYS A 1 98 ? -28.114 -6.958 17.698 1.00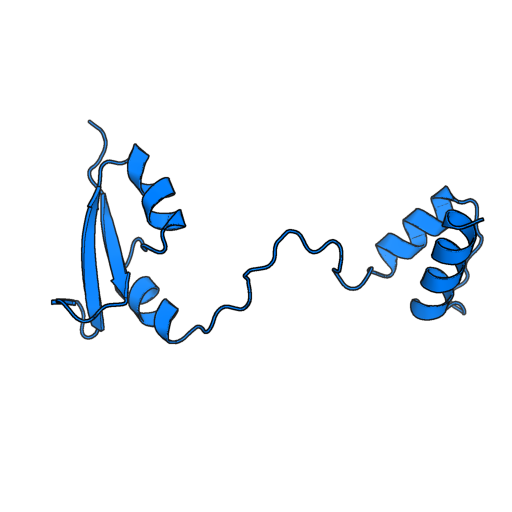 85.94 98 LYS A CA 1
ATOM 745 C C . LYS A 1 98 ? -28.251 -7.189 16.209 1.00 85.94 98 LYS A C 1
ATOM 747 O O . LYS A 1 98 ? -29.359 -7.080 15.707 1.00 85.94 98 LYS A O 1
ATOM 752 N N . LEU A 1 99 ? -27.158 -7.498 15.524 1.00 82.44 99 LEU A N 1
ATOM 753 C CA . LEU A 1 99 ? -27.207 -7.976 14.149 1.00 82.44 99 LEU A CA 1
ATOM 754 C C . LEU A 1 99 ? -27.632 -9.455 14.086 1.00 82.44 99 LEU A C 1
ATOM 756 O O . LEU A 1 99 ? -28.222 -9.884 13.102 1.00 82.44 99 LEU A O 1
ATOM 760 N N . ALA A 1 100 ? -27.312 -10.231 15.127 1.00 81.56 100 ALA A N 1
ATOM 761 C CA . ALA A 1 100 ? -27.554 -11.672 15.190 1.00 81.56 100 ALA A CA 1
ATOM 762 C C . ALA A 1 100 ? -28.931 -12.089 15.751 1.00 81.56 100 ALA A C 1
ATOM 764 O O . ALA A 1 100 ? -29.217 -13.287 15.772 1.00 81.56 100 ALA A O 1
ATOM 765 N N . GLY A 1 101 ? -29.752 -11.153 16.240 1.00 63.03 101 GLY A N 1
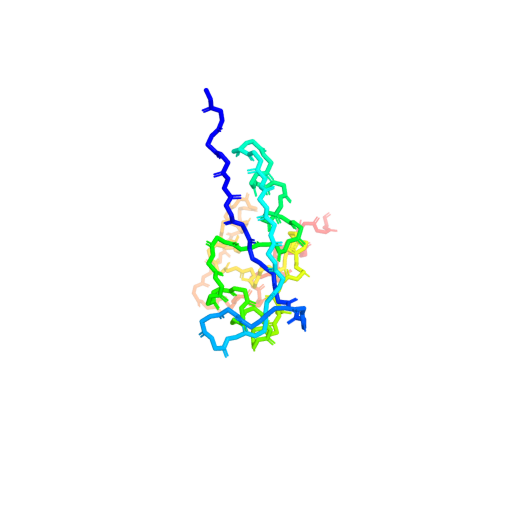ATOM 766 C CA . GLY A 1 101 ? -31.054 -11.424 16.870 1.00 63.03 101 GLY A CA 1
ATOM 767 C C . GLY A 1 101 ? -32.195 -10.693 16.189 1.00 63.03 101 GLY A C 1
ATOM 768 O O . GLY A 1 101 ? -33.284 -11.298 16.098 1.00 63.03 101 GLY A O 1
#

pLDDT: mean 77.2, std 13.96, range [43.16, 91.25]

Secondary structure (DSSP, 8-state):
----EEEEEEEEEEEETTEEEEEEEE-TTTHHHHHHTT-BSSHHHHHHHHHS---------S-S---HHHHHHHHHHTT----TTS-HHHHHHHHHHHH--